Protein AF-A0A932N418-F1 (afdb_monomer)

Radius of gyration: 19.46 Å; Cα contacts (8 Å, |Δi|>4): 141; chains: 1; bounding box: 46×29×61 Å

Secondary structure (DSSP, 8-state):
-HHHHHHHHHHHHHHHHHHHHHHHHSSSHHHHHHHHHH-TT----TTS-TTT-EEEEE--SSS--EEEEE-SSEEEEEEETTTEEEEEEHHHHTTSTT--TT-GGG--

Nearest PDB structures (foldseek):
  4jo8-assembly1_A-2  TM=5.307E-01  e=3.599E+00  Murid betaherpesvirus 1
  7mkn-assembly1_L  TM=5.760E-01  e=5.723E+00  Escherichia coli K-12
  1jd1-assembly1_F  TM=3.651E-01  e=1.626E+00  Saccharomyces cerevisiae
  2do3-assembly1_A  TM=3.911E-01  e=9.098E+00  Homo sapiens

Solvent-accessible surface area (backbone atoms only — not comparable to full-atom values): 6256 Å² total; per-residue (Å²): 130,75,69,58,62,56,52,51,52,52,52,52,52,52,51,51,50,53,52,51,50,50,54,48,72,74,37,30,37,60,62,40,52,48,41,48,71,78,22,77,56,36,71,73,60,89,93,54,43,57,47,56,41,39,73,74,36,62,45,88,65,98,53,71,31,59,44,20,30,33,49,100,58,34,40,35,37,58,72,46,62,89,70,41,62,50,79,44,43,51,78,54,47,78,71,31,82,78,53,44,89,88,37,72,91,39,61,124

pLDDT: mean 90.2, std 10.78, range [51.66, 98.62]

Mean predicted aligned error: 6.38 Å

Foldseek 3Di:
DPPPVVVVVVVVVVVVVVVVVCQPVVFQLVVLVVQCVQALLEDDAPVDDSGFKAQPAFDPDPGTYGQWIDGPFWIWGDDTSVRDIDIDTPVQQVVQPPDDRNDCVSHD

Sequence (108 aa):
MAGFGARTAIAVGAAAVCVASALAFGTNIVSNTWLLLVEPANHIPRESSVWEFEPTVVNDGSANYWIYGQDHANFYYFTDAQGGHVTMSRSAAARCPGFVPDNHDTWC

Structure (mmCIF, N/CA/C/O backbone):
data_AF-A0A932N418-F1
#
_entry.id   AF-A0A932N418-F1
#
loop_
_atom_site.group_PDB
_atom_site.id
_atom_site.type_symbol
_atom_site.label_atom_id
_atom_site.label_alt_id
_atom_site.label_comp_id
_atom_site.label_asym_id
_atom_site.label_entity_id
_atom_site.label_seq_id
_atom_site.pdbx_PDB_ins_code
_atom_site.Cartn_x
_atom_site.Cartn_y
_atom_site.Cartn_z
_atom_site.occupancy
_atom_site.B_iso_or_equiv
_atom_site.auth_seq_id
_atom_site.auth_comp_id
_atom_site.auth_asym_id
_atom_site.auth_atom_id
_atom_site.pdbx_PDB_model_num
ATOM 1 N N . MET A 1 1 ? -28.650 -1.078 46.521 1.00 51.66 1 MET A N 1
ATOM 2 C CA . MET A 1 1 ? -28.826 -1.020 45.049 1.00 51.66 1 MET A CA 1
ATOM 3 C C . MET A 1 1 ? -27.657 -0.355 44.295 1.00 51.66 1 MET A C 1
ATOM 5 O O . MET A 1 1 ? -27.699 -0.325 43.077 1.00 51.66 1 MET A O 1
ATOM 9 N N . ALA A 1 2 ? -26.571 0.084 44.956 1.00 55.62 2 ALA A N 1
ATOM 10 C CA . ALA A 1 2 ? -25.428 0.738 44.290 1.00 55.62 2 ALA A CA 1
ATOM 11 C C . ALA A 1 2 ? -24.394 -0.218 43.638 1.00 55.62 2 ALA A C 1
ATOM 13 O O . ALA A 1 2 ? -23.575 0.215 42.837 1.00 55.62 2 ALA A O 1
ATOM 14 N N . GLY A 1 3 ? -24.417 -1.519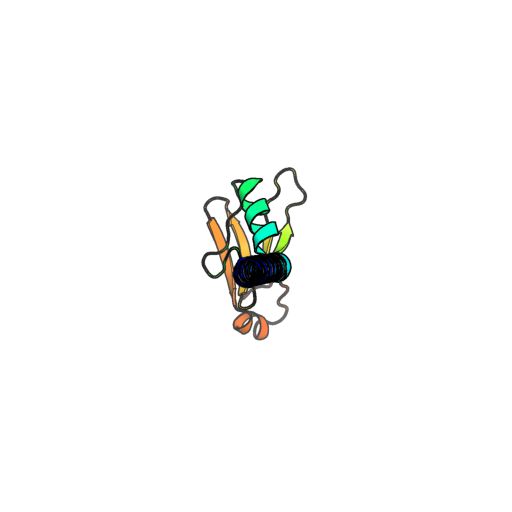 43.957 1.00 55.75 3 GLY A N 1
ATOM 15 C CA . GLY A 1 3 ? -23.384 -2.471 43.513 1.00 55.75 3 GLY A CA 1
ATOM 16 C C . GLY A 1 3 ? -23.602 -3.109 42.136 1.00 55.75 3 GLY A C 1
ATOM 17 O O . GLY A 1 3 ? -22.653 -3.635 41.564 1.00 55.75 3 GLY A O 1
ATOM 18 N N . PHE A 1 4 ? -24.825 -3.078 41.596 1.00 56.53 4 PHE A N 1
ATOM 19 C CA . PHE A 1 4 ? -25.128 -3.699 40.300 1.00 56.53 4 PHE A CA 1
ATOM 20 C C . PHE A 1 4 ? -24.671 -2.801 39.143 1.00 56.53 4 PHE A C 1
ATOM 22 O O . PHE A 1 4 ? -23.858 -3.232 38.336 1.00 56.53 4 PHE A O 1
ATOM 29 N N . GLY A 1 5 ? -25.067 -1.520 39.140 1.00 60.03 5 GLY A N 1
ATOM 30 C CA . GLY A 1 5 ? -24.707 -0.569 38.077 1.00 60.03 5 GLY A CA 1
ATOM 31 C C . GLY A 1 5 ? -23.200 -0.324 37.924 1.00 60.03 5 GLY A C 1
ATOM 32 O O . GLY A 1 5 ? -22.711 -0.231 36.803 1.00 60.03 5 GLY A O 1
ATOM 33 N N . ALA A 1 6 ? -22.442 -0.303 39.027 1.00 62.56 6 ALA A N 1
ATOM 34 C CA . ALA A 1 6 ? -20.985 -0.149 38.982 1.00 62.56 6 ALA A CA 1
ATOM 35 C C . ALA A 1 6 ? -20.283 -1.362 38.342 1.00 62.56 6 ALA A C 1
ATOM 37 O O . ALA A 1 6 ? -19.352 -1.201 37.559 1.00 62.56 6 ALA A O 1
ATOM 38 N N . ARG A 1 7 ? -20.757 -2.583 38.620 1.00 67.69 7 ARG A N 1
ATOM 39 C CA . ARG A 1 7 ? -20.216 -3.816 38.025 1.00 67.69 7 ARG A CA 1
ATOM 40 C C . ARG A 1 7 ? -20.536 -3.918 36.538 1.00 67.69 7 ARG A C 1
ATOM 42 O O . ARG A 1 7 ? -19.673 -4.322 35.766 1.00 67.69 7 ARG A O 1
ATOM 49 N N . THR A 1 8 ? -21.740 -3.513 36.135 1.00 67.38 8 THR A N 1
ATOM 50 C CA . THR A 1 8 ? -22.127 -3.463 34.721 1.00 67.38 8 THR A CA 1
ATOM 51 C C . THR A 1 8 ? -21.299 -2.427 33.961 1.00 67.38 8 THR A C 1
ATOM 53 O O . THR A 1 8 ? -20.791 -2.735 32.890 1.00 67.38 8 THR A O 1
ATOM 56 N N . ALA A 1 9 ? -21.080 -1.237 34.532 1.00 67.06 9 ALA A N 1
ATOM 57 C CA . ALA A 1 9 ? -20.247 -0.201 33.920 1.00 67.06 9 ALA A CA 1
ATOM 58 C C . ALA A 1 9 ? -18.779 -0.639 33.754 1.00 67.06 9 ALA A C 1
ATOM 60 O O . ALA A 1 9 ? -18.198 -0.437 32.692 1.00 67.06 9 ALA A O 1
ATOM 61 N N . ILE A 1 10 ? -18.196 -1.294 34.767 1.00 74.94 10 ILE A N 1
ATOM 62 C CA . ILE A 1 10 ? -16.829 -1.840 34.694 1.00 74.94 10 ILE A CA 1
ATOM 63 C C . ILE A 1 10 ? -16.734 -2.944 33.634 1.00 74.94 10 ILE A C 1
ATOM 65 O O . ILE A 1 10 ? -15.794 -2.948 32.845 1.00 74.94 10 ILE A O 1
ATOM 69 N N . ALA A 1 11 ? -17.707 -3.858 33.581 1.00 75.56 11 ALA A N 1
ATOM 70 C CA . ALA A 1 11 ? -17.719 -4.938 32.594 1.00 75.56 11 ALA A CA 1
ATOM 71 C C . ALA A 1 11 ? -17.851 -4.409 31.155 1.00 75.56 11 ALA A C 1
ATOM 73 O O . ALA A 1 11 ? -17.143 -4.874 30.265 1.00 75.56 11 ALA A O 1
ATOM 74 N N . VAL A 1 12 ? -18.706 -3.404 30.933 1.00 79.06 12 VAL A N 1
ATOM 75 C CA . VAL A 1 12 ? -18.851 -2.734 29.630 1.00 79.06 12 VAL A CA 1
ATOM 76 C C . VAL A 1 12 ? -17.568 -1.993 29.249 1.00 79.06 12 VAL A C 1
ATOM 78 O O . VAL A 1 12 ? -17.111 -2.115 28.115 1.00 79.06 12 VAL A O 1
ATOM 81 N N . GLY A 1 13 ? -16.951 -1.279 30.195 1.00 83.50 13 GLY A N 1
ATOM 82 C CA . GLY A 1 13 ? -15.671 -0.605 29.972 1.00 83.50 13 GLY A CA 1
ATOM 83 C C . GLY A 1 13 ? -14.551 -1.581 29.602 1.00 83.50 13 GLY A C 1
ATOM 84 O O . GLY A 1 13 ? -13.840 -1.358 28.626 1.00 83.50 13 GLY A O 1
ATOM 85 N N . ALA A 1 14 ? -14.434 -2.697 30.323 1.00 85.31 14 ALA A N 1
ATOM 86 C CA . ALA A 1 14 ? -13.445 -3.733 30.034 1.00 85.31 14 ALA A CA 1
ATOM 87 C C . ALA A 1 14 ? -13.669 -4.377 28.655 1.00 85.31 14 ALA A C 1
ATOM 89 O O . ALA A 1 14 ? -12.720 -4.520 27.887 1.00 85.31 14 ALA A O 1
ATOM 90 N N . ALA A 1 15 ? -14.917 -4.704 28.304 1.00 87.12 15 ALA A N 1
ATOM 91 C CA . ALA A 1 15 ? -15.248 -5.255 26.992 1.00 87.12 15 ALA A CA 1
ATOM 92 C C . ALA A 1 15 ? -14.895 -4.283 25.854 1.00 87.12 15 ALA A C 1
ATOM 94 O O . ALA A 1 15 ? -14.309 -4.699 24.856 1.00 87.12 15 ALA A O 1
ATOM 95 N N . ALA A 1 16 ? -15.187 -2.989 26.018 1.00 88.06 16 ALA A N 1
ATOM 96 C CA . ALA A 1 16 ? -14.842 -1.967 25.032 1.00 88.06 16 ALA A CA 1
ATOM 97 C C . ALA A 1 16 ? -13.323 -1.850 24.825 1.00 88.06 16 ALA A C 1
ATOM 99 O O . ALA A 1 16 ? -12.867 -1.785 23.685 1.00 88.06 16 ALA A O 1
ATOM 100 N N . VAL A 1 17 ? -12.537 -1.887 25.907 1.00 90.31 17 VAL A N 1
ATOM 101 C CA . VAL A 1 17 ? -11.067 -1.883 25.826 1.00 90.31 17 VAL A CA 1
ATOM 102 C C . VAL A 1 17 ? -10.557 -3.127 25.103 1.00 90.31 17 VAL A C 1
ATOM 104 O O . VAL A 1 17 ? -9.743 -2.999 24.194 1.00 90.31 17 VAL A O 1
ATOM 107 N N . CYS A 1 18 ? -11.061 -4.318 25.436 1.00 88.50 18 CYS A N 1
ATOM 108 C CA . CYS A 1 18 ? -10.656 -5.553 24.763 1.00 88.50 18 CYS A CA 1
ATOM 109 C C . CYS A 1 18 ? -10.955 -5.522 23.259 1.00 88.50 18 CYS A C 1
ATOM 111 O O . CYS A 1 18 ? -10.100 -5.910 22.466 1.00 88.50 18 CYS A O 1
ATOM 113 N N . VAL A 1 19 ? -12.133 -5.032 22.862 1.00 87.00 19 VAL A N 1
ATOM 114 C CA . VAL A 1 19 ? -12.497 -4.884 21.444 1.00 87.00 19 VAL A CA 1
ATOM 115 C C . VAL A 1 19 ? -11.583 -3.873 20.755 1.00 87.00 19 VAL A C 1
ATOM 117 O O . VAL A 1 19 ? -11.053 -4.169 19.689 1.00 87.00 19 VAL A O 1
ATOM 120 N N . ALA A 1 20 ? -11.337 -2.714 21.370 1.00 84.44 20 ALA A N 1
ATOM 121 C CA . ALA A 1 20 ? -10.442 -1.703 20.812 1.00 84.44 20 ALA A CA 1
ATOM 122 C C . ALA A 1 20 ? -9.008 -2.232 20.645 1.00 84.44 20 ALA A C 1
ATOM 124 O O . ALA A 1 20 ? -8.391 -2.008 19.608 1.00 84.44 20 ALA A O 1
ATOM 125 N N . SER A 1 21 ? -8.491 -2.979 21.624 1.00 81.56 21 SER A N 1
ATOM 126 C CA . SER A 1 21 ? -7.184 -3.632 21.517 1.00 81.56 21 SER A CA 1
ATOM 127 C C . SER A 1 21 ? -7.169 -4.694 20.417 1.00 81.56 21 SER A C 1
ATOM 129 O O . SER A 1 21 ? -6.251 -4.703 19.606 1.00 81.56 21 SER A O 1
ATOM 131 N N . ALA A 1 22 ? -8.187 -5.553 20.335 1.00 83.56 22 ALA A N 1
ATOM 132 C CA . ALA A 1 22 ? -8.271 -6.567 19.285 1.00 83.56 22 ALA A CA 1
ATOM 133 C C . ALA A 1 22 ? -8.306 -5.942 17.881 1.00 83.56 22 ALA A C 1
ATOM 135 O O . ALA A 1 22 ? -7.639 -6.436 16.979 1.00 83.56 22 ALA A O 1
ATOM 136 N N . LEU A 1 23 ? -9.019 -4.825 17.709 1.00 81.88 23 LEU A N 1
ATOM 137 C CA . LEU A 1 23 ? -9.032 -4.065 16.459 1.00 81.88 23 LEU A CA 1
ATOM 138 C C . LEU A 1 23 ? -7.678 -3.406 16.169 1.00 81.88 23 LEU A C 1
ATOM 140 O O . LEU A 1 23 ? -7.206 -3.460 15.039 1.00 81.88 23 LEU A O 1
ATOM 144 N N . ALA A 1 24 ? -7.032 -2.810 17.173 1.00 78.69 24 ALA A N 1
ATOM 145 C CA . ALA A 1 24 ? -5.752 -2.126 16.997 1.00 78.69 24 ALA A CA 1
ATOM 146 C C . ALA A 1 24 ? -4.591 -3.083 16.682 1.00 78.69 24 ALA A C 1
ATOM 148 O O . ALA A 1 24 ? -3.717 -2.724 15.903 1.00 78.69 24 ALA A O 1
ATOM 149 N N . PHE A 1 25 ? -4.581 -4.281 17.276 1.00 79.00 25 PHE A N 1
ATOM 150 C CA . PHE A 1 25 ? -3.528 -5.283 17.068 1.00 79.00 25 PHE A CA 1
ATOM 151 C C . PHE A 1 25 ? -3.853 -6.294 15.962 1.00 79.00 25 PHE A C 1
ATOM 153 O O . PHE A 1 25 ? -2.949 -6.946 15.453 1.00 79.00 25 PHE A O 1
ATOM 160 N N . GLY A 1 26 ? -5.129 -6.449 15.600 1.00 82.00 26 GLY A N 1
ATOM 161 C CA . GLY A 1 26 ? -5.571 -7.318 14.508 1.00 82.00 26 GLY A CA 1
ATOM 162 C C . GLY A 1 26 ? -5.594 -6.639 13.137 1.00 82.00 26 GLY A C 1
ATOM 163 O O . GLY A 1 26 ? -5.971 -7.280 12.162 1.00 82.00 26 GLY A O 1
ATOM 164 N N . THR A 1 27 ? -5.239 -5.354 13.059 1.00 90.19 27 THR A N 1
ATOM 165 C CA . THR A 1 27 ? -5.219 -4.560 11.822 1.00 90.19 27 THR A CA 1
ATOM 166 C C . THR A 1 27 ? -3.945 -3.721 11.741 1.00 90.19 27 THR A C 1
ATOM 168 O O . THR A 1 27 ? -3.208 -3.592 12.718 1.00 90.19 27 THR A O 1
ATOM 171 N N . ASN A 1 28 ? -3.713 -3.093 10.589 1.00 93.81 28 ASN A N 1
ATOM 172 C CA . ASN A 1 28 ? -2.573 -2.212 10.345 1.00 93.81 28 ASN A CA 1
ATOM 173 C C . ASN A 1 28 ? -2.836 -0.746 10.733 1.00 93.81 28 ASN A C 1
ATOM 175 O O . ASN A 1 28 ? -2.049 0.133 10.389 1.00 93.81 28 ASN A O 1
ATOM 179 N N . ILE A 1 29 ? -3.920 -0.432 11.461 1.00 95.06 29 ILE A N 1
ATOM 180 C CA . ILE A 1 29 ? -4.280 0.973 11.726 1.00 95.06 29 ILE A CA 1
ATOM 181 C C . ILE A 1 29 ? -3.180 1.753 12.443 1.00 95.06 29 ILE A C 1
ATOM 183 O O . ILE A 1 29 ? -2.931 2.909 12.104 1.00 95.06 29 ILE A O 1
ATOM 187 N N . VAL A 1 30 ? -2.516 1.147 13.428 1.00 92.25 30 VAL A N 1
ATOM 188 C CA . VAL A 1 30 ? -1.494 1.842 14.218 1.00 92.25 30 VAL A CA 1
ATOM 189 C C . VAL A 1 30 ? -0.276 2.163 13.353 1.00 92.25 30 VAL A C 1
ATOM 191 O O . VAL A 1 30 ? 0.164 3.313 13.331 1.00 92.25 30 VAL A O 1
ATOM 194 N N . SER A 1 31 ? 0.238 1.178 12.611 1.00 92.06 31 SER A N 1
ATOM 195 C CA . SER A 1 31 ?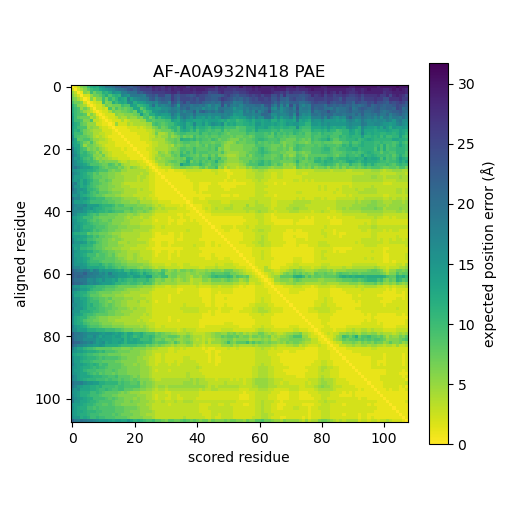 1.393 1.357 11.725 1.00 92.06 31 SER A CA 1
ATOM 196 C C . SER A 1 31 ? 1.083 2.328 10.590 1.00 92.06 31 SER A C 1
ATOM 198 O O . SER A 1 31 ? 1.868 3.241 10.352 1.00 92.06 31 SER A O 1
ATOM 200 N N . ASN A 1 32 ? -0.083 2.215 9.954 1.00 95.75 32 ASN A N 1
ATOM 201 C CA . ASN A 1 32 ? -0.470 3.100 8.858 1.00 95.75 32 ASN A CA 1
ATOM 202 C C . ASN A 1 32 ? -0.745 4.533 9.318 1.00 95.75 32 ASN A C 1
ATOM 204 O O . ASN A 1 32 ? -0.356 5.481 8.641 1.00 95.75 32 ASN A O 1
ATOM 208 N N . THR A 1 33 ? -1.363 4.724 10.487 1.00 95.00 33 THR A N 1
ATOM 209 C CA . THR A 1 33 ? -1.554 6.073 11.045 1.00 95.00 33 THR A CA 1
ATOM 210 C C . THR A 1 33 ? -0.208 6.719 11.361 1.00 95.00 33 THR A C 1
ATOM 212 O O . THR A 1 33 ? -0.009 7.897 11.076 1.00 95.00 33 THR A O 1
ATOM 215 N N . TRP A 1 34 ? 0.736 5.951 11.916 1.00 93.31 34 TRP A N 1
ATOM 216 C CA . TRP A 1 34 ? 2.094 6.433 12.162 1.00 93.31 34 TRP A CA 1
ATOM 217 C C . TRP A 1 34 ? 2.815 6.791 10.860 1.00 93.31 34 TRP A C 1
ATOM 219 O O . TRP A 1 34 ? 3.370 7.880 10.754 1.00 93.31 34 TRP A O 1
ATOM 229 N N . LEU A 1 35 ? 2.739 5.914 9.858 1.00 93.12 35 LEU A N 1
ATOM 230 C CA . LEU A 1 35 ? 3.319 6.089 8.527 1.00 93.12 35 LEU A CA 1
ATOM 231 C C . LEU A 1 35 ? 2.852 7.389 7.850 1.00 93.12 35 LEU A C 1
ATOM 233 O O . LEU A 1 35 ? 3.676 8.117 7.300 1.00 93.12 35 LEU A O 1
ATOM 237 N N . LEU A 1 36 ? 1.561 7.721 7.956 1.00 94.62 36 LEU A N 1
ATOM 238 C CA . LEU A 1 36 ? 0.994 8.973 7.437 1.00 94.62 36 LEU A CA 1
ATOM 239 C C . LEU A 1 36 ? 1.383 10.209 8.261 1.00 94.62 36 LEU A C 1
ATOM 241 O O . LEU A 1 36 ? 1.430 11.315 7.730 1.00 94.62 36 LEU A O 1
ATOM 245 N N . LEU A 1 37 ? 1.626 10.044 9.564 1.00 94.81 37 LEU A N 1
ATOM 246 C CA . LEU A 1 37 ? 1.955 11.154 10.458 1.00 94.81 37 LEU A CA 1
ATOM 247 C C . LEU A 1 37 ? 3.411 11.611 10.307 1.00 94.81 37 LEU A C 1
ATOM 249 O O . LEU A 1 37 ? 3.689 12.803 10.423 1.00 94.81 37 LEU A O 1
ATOM 253 N N . VAL A 1 38 ? 4.338 10.671 10.104 1.00 92.44 38 VAL A N 1
ATOM 254 C CA . VAL A 1 38 ? 5.783 10.962 10.134 1.00 92.44 38 VAL A CA 1
ATOM 255 C C . VAL A 1 38 ? 6.367 11.390 8.796 1.00 92.44 38 VAL A C 1
ATOM 257 O O . VAL A 1 38 ? 7.384 12.077 8.784 1.00 92.44 38 VAL A O 1
ATOM 260 N N . GLU A 1 39 ? 5.755 10.994 7.685 1.00 92.06 39 GLU A N 1
ATOM 261 C CA . GLU A 1 39 ? 6.273 11.254 6.344 1.00 92.06 39 GLU A CA 1
ATOM 262 C C . GLU A 1 39 ? 5.122 11.693 5.423 1.00 92.06 39 GLU A C 1
ATOM 264 O O . GLU A 1 39 ? 4.320 10.855 5.010 1.00 92.06 39 GLU A O 1
ATOM 269 N N . PRO A 1 40 ? 5.015 12.997 5.097 1.00 89.31 40 PRO A N 1
ATOM 270 C CA . PRO A 1 40 ? 3.933 13.537 4.271 1.00 89.31 40 PRO A CA 1
ATOM 271 C C . PRO A 1 40 ? 3.868 12.977 2.848 1.00 89.31 40 PRO A C 1
ATOM 273 O O . PRO A 1 40 ? 2.828 13.101 2.206 1.00 89.31 40 PRO A O 1
ATOM 276 N N . ALA A 1 41 ? 4.960 12.398 2.335 1.00 89.19 41 ALA A N 1
ATOM 277 C CA . ALA A 1 41 ? 4.953 11.734 1.033 1.00 89.19 41 ALA A CA 1
ATOM 278 C C . ALA A 1 41 ? 4.134 10.432 1.033 1.00 89.19 41 ALA A C 1
ATOM 280 O O . ALA A 1 41 ? 3.711 9.966 -0.029 1.00 89.19 41 ALA A O 1
ATOM 281 N N . ASN A 1 42 ? 3.904 9.838 2.208 1.00 94.81 42 ASN A N 1
ATOM 282 C CA . ASN A 1 42 ? 3.091 8.642 2.320 1.00 94.81 42 ASN A CA 1
ATOM 283 C C . ASN A 1 42 ? 1.617 8.921 2.056 1.00 94.81 42 ASN A C 1
ATOM 285 O O . ASN A 1 42 ? 1.036 9.912 2.490 1.00 94.81 42 ASN A O 1
ATOM 289 N N . HIS A 1 43 ? 0.982 7.945 1.426 1.00 96.19 43 HIS A N 1
ATOM 290 C CA . HIS A 1 43 ? -0.457 7.887 1.250 1.00 96.19 43 HIS A CA 1
ATOM 291 C C . HIS A 1 43 ? -0.924 6.436 1.357 1.00 96.19 43 HIS A C 1
ATOM 293 O O . HIS A 1 43 ? -0.138 5.512 1.166 1.00 96.19 43 HIS A O 1
ATOM 299 N N . ILE A 1 44 ? -2.203 6.230 1.654 1.00 97.38 44 ILE A N 1
ATOM 300 C CA . ILE A 1 44 ? -2.827 4.909 1.546 1.00 97.38 44 ILE A CA 1
ATOM 301 C C . ILE A 1 44 ? -3.396 4.774 0.129 1.00 97.38 44 ILE A C 1
ATOM 303 O O . ILE A 1 44 ? -4.060 5.716 -0.322 1.00 97.38 44 ILE A O 1
ATOM 307 N N . PRO A 1 45 ? -3.161 3.653 -0.579 1.00 97.19 45 PRO A N 1
ATOM 308 C CA . PRO A 1 45 ? -3.780 3.402 -1.875 1.00 97.19 45 PRO A CA 1
ATOM 309 C C . PRO A 1 45 ? -5.302 3.540 -1.826 1.00 97.19 45 PRO A C 1
ATOM 311 O O . PRO A 1 45 ? -5.933 3.187 -0.828 1.00 97.19 45 PRO A O 1
ATOM 314 N N . ARG A 1 46 ? -5.911 4.052 -2.902 1.00 95.69 46 ARG A N 1
ATOM 315 C CA . ARG A 1 46 ? -7.353 4.378 -2.906 1.00 95.69 46 ARG A CA 1
ATOM 316 C C . ARG A 1 46 ? -8.241 3.137 -2.872 1.00 95.69 46 ARG A C 1
ATOM 318 O O . ARG A 1 46 ? -9.386 3.226 -2.438 1.00 95.69 46 ARG A O 1
ATOM 325 N N . GLU A 1 47 ? -7.722 2.007 -3.337 1.00 97.12 47 GLU A N 1
ATOM 326 C CA . GLU A 1 47 ? -8.377 0.702 -3.303 1.00 97.12 47 GLU A CA 1
ATOM 327 C C . GLU A 1 47 ? -8.257 0.020 -1.932 1.00 97.12 47 GLU A C 1
ATOM 329 O O . GLU A 1 47 ? -8.961 -0.957 -1.682 1.00 97.12 47 GLU A O 1
ATOM 334 N N . SER A 1 48 ? -7.396 0.540 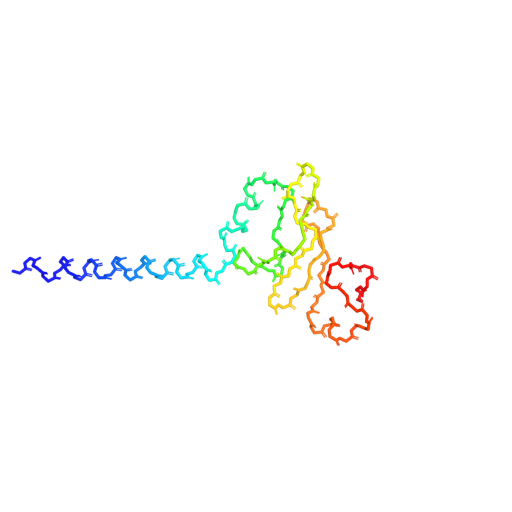-1.051 1.00 97.69 48 SER A N 1
ATOM 335 C CA . SER A 1 48 ? -7.142 0.006 0.284 1.00 97.69 48 SER A CA 1
ATOM 336 C C . SER A 1 48 ? -7.669 0.927 1.386 1.00 97.69 48 SER A C 1
ATOM 338 O O . SER A 1 48 ? -8.381 1.906 1.154 1.00 97.69 48 SER A O 1
ATOM 340 N N . SER A 1 49 ? -7.322 0.615 2.634 1.00 97.00 49 SER A N 1
ATOM 341 C CA . SER A 1 49 ? -7.649 1.452 3.784 1.00 97.00 49 SER A CA 1
ATOM 342 C C . SER A 1 49 ? -6.528 1.469 4.815 1.00 97.00 49 SER A C 1
ATOM 344 O O . SER A 1 49 ? -5.678 0.581 4.851 1.00 97.00 49 SER A O 1
ATOM 346 N N . VAL A 1 50 ? -6.569 2.458 5.714 1.00 96.50 50 VAL A N 1
ATOM 347 C CA . VAL A 1 50 ? -5.632 2.563 6.847 1.00 96.50 50 VAL A CA 1
ATOM 348 C C . VAL A 1 50 ? -5.638 1.308 7.731 1.00 96.50 50 VAL A C 1
ATOM 350 O O . VAL A 1 50 ? -4.680 1.062 8.449 1.00 96.50 50 VAL A O 1
ATOM 353 N N . TRP A 1 51 ? -6.692 0.494 7.683 1.00 95.88 51 TRP A N 1
ATOM 354 C CA . TRP A 1 51 ? -6.811 -0.723 8.482 1.00 95.88 51 TRP A CA 1
ATOM 355 C C . TRP A 1 51 ? -6.139 -1.928 7.827 1.00 95.88 51 TRP A C 1
ATOM 357 O O . TRP A 1 51 ? -5.654 -2.811 8.527 1.00 95.88 51 TRP A O 1
ATOM 367 N N . GLU A 1 52 ? -6.121 -1.980 6.499 1.00 96.50 52 GLU A N 1
ATOM 368 C CA . GLU A 1 52 ? -5.765 -3.196 5.764 1.00 96.50 52 GLU A CA 1
ATOM 369 C C . GLU A 1 52 ? -4.421 -3.094 5.066 1.00 96.50 52 GLU A C 1
ATOM 371 O O . GLU A 1 52 ? -3.704 -4.090 5.015 1.00 96.50 52 GLU A O 1
ATOM 376 N N . PHE A 1 53 ? -4.069 -1.905 4.576 1.00 98.12 53 PHE A N 1
ATOM 377 C CA . PHE A 1 53 ? -2.835 -1.698 3.838 1.00 98.12 53 PHE A CA 1
ATOM 378 C C . PHE A 1 53 ? -1.625 -2.156 4.656 1.00 98.12 53 PHE A C 1
ATOM 380 O O . PHE A 1 53 ? -1.492 -1.831 5.834 1.00 98.12 53 PHE A O 1
ATOM 387 N N . GLU A 1 54 ? -0.748 -2.921 4.031 1.00 97.38 54 GLU A N 1
ATOM 388 C CA . GLU A 1 54 ? 0.472 -3.440 4.625 1.00 97.38 54 GLU A CA 1
ATOM 389 C C . GLU A 1 54 ? 1.652 -3.016 3.743 1.00 97.38 54 GLU A C 1
ATOM 391 O O . GLU A 1 54 ? 1.824 -3.561 2.650 1.00 97.38 54 GLU A O 1
ATOM 396 N N . PRO A 1 55 ? 2.471 -2.044 4.179 1.00 96.44 55 PRO A N 1
ATOM 397 C CA . PRO A 1 55 ? 3.754 -1.764 3.546 1.00 96.44 55 PRO A CA 1
ATOM 398 C C . PRO A 1 55 ? 4.677 -2.986 3.653 1.00 96.44 55 PRO A C 1
ATOM 400 O O . PRO A 1 55 ? 4.971 -3.435 4.761 1.00 96.44 55 PRO A O 1
ATOM 403 N N . THR A 1 56 ? 5.159 -3.510 2.525 1.00 96.75 56 THR A N 1
ATOM 404 C CA . THR A 1 56 ? 6.082 -4.665 2.479 1.00 96.75 56 THR A CA 1
ATOM 405 C C . THR A 1 56 ? 7.528 -4.232 2.295 1.00 96.75 56 THR A C 1
ATOM 407 O O . THR A 1 56 ? 8.438 -4.843 2.855 1.00 96.75 56 THR A O 1
ATOM 410 N N . VAL A 1 57 ? 7.743 -3.139 1.562 1.00 96.81 57 VAL A N 1
ATOM 411 C CA . VAL A 1 57 ? 9.057 -2.529 1.363 1.00 96.81 57 VAL A CA 1
ATOM 412 C C . VAL A 1 57 ? 8.951 -1.048 1.661 1.00 96.81 57 VAL A C 1
ATOM 414 O O . VAL A 1 57 ? 8.068 -0.361 1.152 1.00 96.81 57 VAL A O 1
ATOM 417 N N . VAL A 1 58 ? 9.879 -0.551 2.465 1.00 94.00 58 VAL A N 1
ATOM 418 C CA . VAL A 1 58 ? 9.985 0.857 2.846 1.00 94.00 58 VAL A CA 1
ATOM 419 C C . VAL A 1 58 ? 11.327 1.380 2.354 1.00 94.00 58 VAL A C 1
ATOM 421 O O . VAL A 1 58 ? 12.312 0.643 2.352 1.00 94.00 58 VAL A O 1
ATOM 424 N N . ASN A 1 59 ? 11.353 2.632 1.909 1.00 91.69 59 ASN A N 1
ATOM 425 C CA . ASN A 1 59 ? 12.574 3.292 1.478 1.00 91.69 59 ASN A CA 1
ATOM 426 C C . ASN A 1 59 ? 13.605 3.322 2.617 1.00 91.69 59 ASN A C 1
ATOM 428 O O . ASN A 1 59 ? 13.316 3.792 3.715 1.00 91.69 59 ASN A O 1
ATOM 432 N N . ASP A 1 60 ? 14.811 2.833 2.336 1.00 86.44 60 ASP A N 1
ATOM 433 C CA . ASP A 1 60 ? 15.934 2.766 3.277 1.00 86.44 60 ASP A CA 1
ATOM 434 C C . ASP A 1 60 ? 16.772 4.060 3.308 1.00 86.44 60 ASP A C 1
ATOM 436 O O . ASP A 1 60 ? 17.718 4.184 4.090 1.00 86.44 60 ASP A O 1
ATOM 440 N N . GLY A 1 61 ? 16.414 5.040 2.472 1.00 85.88 61 GLY A N 1
ATOM 441 C CA . GLY A 1 61 ? 16.989 6.380 2.466 1.00 85.88 61 GLY A CA 1
ATOM 442 C C . GLY A 1 61 ? 16.504 7.280 3.613 1.00 85.88 61 GLY A C 1
ATOM 443 O O . GLY A 1 61 ? 15.966 6.849 4.626 1.00 85.88 61 GLY A O 1
ATOM 444 N N . SER A 1 62 ? 16.689 8.595 3.456 1.00 82.44 62 SER A N 1
ATOM 445 C CA . SER A 1 62 ? 16.352 9.578 4.503 1.00 82.44 62 SER A CA 1
ATOM 446 C C . SER A 1 62 ? 14.851 9.819 4.709 1.00 82.44 62 SER A C 1
ATOM 448 O O . SER A 1 62 ? 14.483 10.481 5.675 1.00 82.44 62 SER A O 1
ATOM 450 N N . ALA A 1 63 ? 14.005 9.329 3.802 1.00 83.62 63 ALA A N 1
ATOM 451 C CA . ALA A 1 63 ? 12.557 9.512 3.828 1.00 83.62 63 ALA A CA 1
ATOM 452 C C . ALA A 1 63 ? 11.875 8.164 4.063 1.00 83.62 63 ALA A C 1
ATOM 454 O O . ALA A 1 63 ? 12.202 7.187 3.390 1.00 83.62 63 ALA A O 1
ATOM 455 N N . ASN A 1 64 ? 10.919 8.120 4.987 1.00 87.44 64 ASN A N 1
ATOM 456 C CA . ASN A 1 64 ? 10.317 6.880 5.478 1.00 87.44 64 ASN A CA 1
ATOM 457 C C . ASN A 1 64 ? 8.991 6.581 4.761 1.00 87.44 64 ASN A C 1
ATOM 459 O O . ASN A 1 64 ? 7.941 6.474 5.402 1.00 87.44 64 ASN A O 1
ATOM 463 N N . TYR A 1 65 ? 9.029 6.520 3.426 1.00 92.88 65 TYR A N 1
ATOM 464 C CA . TYR A 1 65 ? 7.859 6.197 2.609 1.00 92.88 65 TYR A CA 1
ATOM 465 C C . TYR A 1 65 ? 7.864 4.745 2.130 1.00 92.88 65 TYR A C 1
ATOM 467 O O . TYR A 1 65 ? 8.923 4.144 1.940 1.00 92.88 65 TYR A O 1
ATOM 475 N N . TRP A 1 66 ? 6.678 4.163 1.963 1.00 96.31 66 TRP A N 1
ATOM 476 C CA . TRP A 1 66 ? 6.548 2.812 1.416 1.00 96.31 66 TRP A CA 1
ATOM 477 C C . TRP A 1 66 ? 6.857 2.801 -0.087 1.00 96.31 66 TRP A C 1
ATOM 479 O O . TRP A 1 66 ? 6.492 3.722 -0.809 1.00 96.31 66 TRP A O 1
ATOM 489 N N . ILE A 1 67 ? 7.527 1.753 -0.562 1.00 96.94 67 ILE A N 1
ATOM 490 C CA . ILE A 1 67 ? 7.821 1.521 -1.984 1.00 96.94 67 ILE A CA 1
ATOM 491 C C . ILE A 1 67 ? 6.864 0.468 -2.537 1.00 96.94 67 ILE A C 1
ATOM 493 O O . ILE A 1 67 ? 6.246 0.672 -3.579 1.00 96.94 67 ILE A O 1
ATOM 497 N N . TYR A 1 68 ? 6.714 -0.638 -1.810 1.00 98.31 68 TYR A N 1
ATOM 498 C CA . TYR A 1 68 ? 5.775 -1.706 -2.127 1.00 98.31 68 TYR A CA 1
ATOM 499 C C . TYR A 1 68 ? 4.864 -1.956 -0.935 1.00 98.31 68 TYR A C 1
ATOM 501 O O . TYR A 1 68 ? 5.260 -1.796 0.224 1.00 98.31 68 TYR A O 1
ATOM 509 N N . GLY A 1 69 ? 3.631 -2.339 -1.227 1.00 97.94 69 GLY A N 1
ATOM 510 C CA . GLY A 1 69 ? 2.678 -2.747 -0.214 1.00 97.94 69 GLY A CA 1
ATOM 511 C C . GLY A 1 69 ? 1.593 -3.628 -0.796 1.00 97.94 69 GLY A C 1
ATOM 512 O O . GLY A 1 69 ? 1.522 -3.868 -2.001 1.00 97.94 69 GLY A O 1
ATOM 513 N N . GLN A 1 70 ? 0.728 -4.126 0.070 1.00 98.50 70 GLN A N 1
ATOM 514 C CA . GLN A 1 70 ? -0.349 -5.022 -0.316 1.00 98.50 70 GLN A CA 1
ATOM 515 C C . GLN A 1 70 ? -1.543 -4.880 0.620 1.00 98.50 70 GLN A C 1
ATOM 517 O O . GLN A 1 70 ? -1.457 -4.303 1.699 1.00 98.50 70 GLN A O 1
ATOM 522 N N . ASP A 1 71 ? -2.657 -5.467 0.217 1.00 97.88 71 ASP A N 1
ATOM 523 C CA . ASP A 1 71 ? -3.739 -5.834 1.119 1.00 97.88 71 ASP A CA 1
ATOM 524 C C . ASP A 1 71 ? -4.286 -7.217 0.735 1.00 97.88 71 ASP A C 1
ATOM 526 O O . ASP A 1 71 ? -3.631 -8.015 0.046 1.00 97.88 71 ASP A O 1
ATOM 530 N N . HIS A 1 72 ? -5.488 -7.540 1.204 1.00 96.69 72 HIS A N 1
ATOM 531 C CA . HIS A 1 72 ? -6.123 -8.822 0.932 1.00 96.69 72 HIS A CA 1
ATOM 532 C C . HIS A 1 72 ? -6.501 -9.020 -0.549 1.00 96.69 72 HIS A C 1
ATOM 534 O O . HIS A 1 72 ? -6.697 -10.161 -0.967 1.00 96.69 72 HIS A O 1
ATOM 540 N N . ALA A 1 73 ? -6.595 -7.950 -1.345 1.00 98.12 73 ALA A N 1
ATOM 541 C CA . ALA A 1 73 ? -7.090 -7.970 -2.718 1.00 98.12 73 ALA A CA 1
ATOM 542 C C . ALA A 1 73 ? -6.024 -7.594 -3.756 1.00 98.12 73 ALA A C 1
ATOM 544 O O . ALA A 1 73 ? -6.044 -8.147 -4.860 1.00 98.12 73 ALA A O 1
ATOM 545 N N . ASN A 1 74 ? -5.090 -6.706 -3.419 1.00 98.62 74 ASN A N 1
ATOM 546 C CA . ASN A 1 74 ? -4.177 -6.083 -4.372 1.00 98.62 74 ASN A CA 1
ATOM 547 C C . ASN A 1 74 ? -2.731 -5.994 -3.863 1.00 98.62 74 ASN A C 1
ATOM 549 O O . ASN A 1 74 ? -2.451 -6.074 -2.666 1.00 98.62 74 ASN A O 1
ATOM 553 N N . PHE A 1 75 ? -1.829 -5.795 -4.818 1.00 98.56 75 PHE A N 1
ATOM 554 C CA . PHE A 1 75 ? -0.457 -5.342 -4.643 1.00 98.56 75 PHE A CA 1
ATOM 555 C C . PHE A 1 75 ? -0.344 -3.897 -5.132 1.00 98.56 75 PHE A C 1
ATOM 557 O O . PHE A 1 75 ? -1.006 -3.522 -6.105 1.00 98.56 75 PHE A O 1
ATOM 564 N N . TYR A 1 76 ? 0.507 -3.113 -4.477 1.00 98.44 76 TYR A N 1
ATOM 565 C CA . TYR A 1 76 ? 0.708 -1.693 -4.740 1.00 98.44 76 TYR A CA 1
ATOM 566 C C . TYR A 1 76 ? 2.190 -1.358 -4.910 1.00 98.44 76 TYR A C 1
ATOM 568 O O . TYR A 1 76 ? 3.031 -1.854 -4.160 1.00 98.44 76 TYR A O 1
ATOM 576 N N . TYR A 1 77 ? 2.492 -0.490 -5.872 1.00 98.00 77 TYR A N 1
ATOM 577 C CA . TYR A 1 77 ? 3.821 0.080 -6.086 1.00 98.00 77 TYR A CA 1
ATOM 578 C C . TYR A 1 77 ? 3.729 1.605 -6.096 1.00 98.00 77 TYR A C 1
ATOM 580 O O . TYR A 1 77 ? 2.953 2.176 -6.861 1.00 98.00 77 TYR A O 1
ATOM 588 N N . PHE A 1 78 ? 4.497 2.260 -5.232 1.00 97.19 78 PHE A N 1
ATOM 589 C CA . PHE A 1 78 ? 4.521 3.712 -5.090 1.00 97.19 78 PHE A CA 1
ATOM 590 C C . PHE A 1 78 ? 5.169 4.368 -6.314 1.00 97.19 78 PHE A C 1
ATOM 592 O O . PHE A 1 78 ? 6.270 3.982 -6.708 1.00 97.19 78 PHE A O 1
ATOM 599 N N . THR A 1 79 ? 4.534 5.397 -6.886 1.00 94.94 79 THR A N 1
ATOM 600 C CA . THR A 1 79 ? 5.103 6.139 -8.027 1.00 94.94 79 THR A CA 1
ATOM 601 C C . THR A 1 79 ? 5.431 7.586 -7.698 1.00 94.94 79 THR A C 1
ATOM 603 O O . THR A 1 79 ? 6.455 8.093 -8.152 1.00 94.94 79 THR A O 1
ATOM 606 N N . ASP A 1 80 ? 4.587 8.266 -6.920 1.00 89.88 80 ASP A N 1
ATOM 607 C CA . ASP A 1 80 ? 4.818 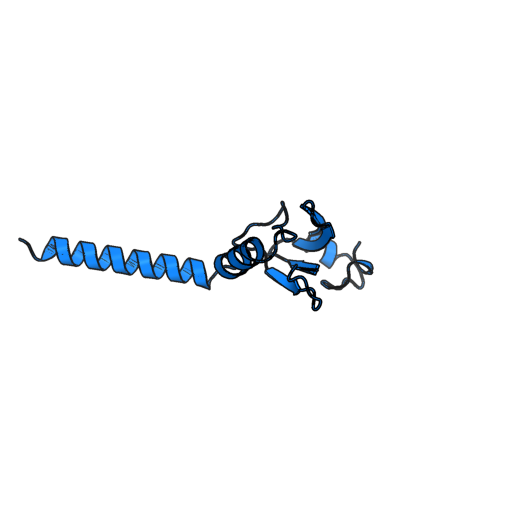9.660 -6.548 1.00 89.88 80 ASP A CA 1
ATOM 608 C C . ASP A 1 80 ? 4.171 10.054 -5.213 1.00 89.88 80 ASP A C 1
ATOM 610 O O . ASP A 1 80 ? 3.225 9.444 -4.713 1.00 89.88 80 ASP A O 1
ATOM 614 N N . ALA A 1 81 ? 4.687 11.147 -4.651 1.00 84.69 81 ALA A N 1
ATOM 615 C CA . ALA A 1 81 ? 4.233 11.715 -3.386 1.00 84.69 81 ALA A CA 1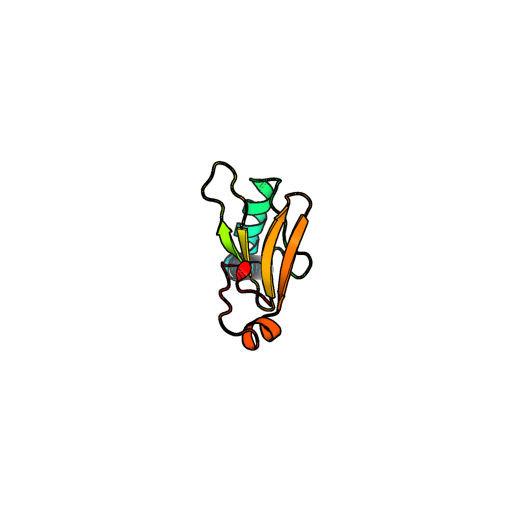
ATOM 616 C C . ALA A 1 81 ? 2.908 12.500 -3.491 1.00 84.69 81 ALA A C 1
ATOM 618 O O . ALA A 1 81 ? 2.451 13.055 -2.495 1.00 84.69 81 ALA A O 1
ATOM 619 N N . GLN A 1 82 ? 2.284 12.589 -4.672 1.00 86.31 82 GLN A N 1
ATOM 620 C CA . GLN A 1 82 ? 0.980 13.233 -4.882 1.00 86.31 82 GLN A CA 1
ATOM 621 C C . GLN A 1 82 ? -0.179 12.222 -4.844 1.00 86.31 82 GLN A C 1
ATOM 623 O O . GLN A 1 82 ? -1.309 12.554 -5.211 1.00 86.31 82 GLN A O 1
ATOM 628 N N . GLY A 1 83 ? 0.080 11.006 -4.359 1.00 86.19 83 GLY A N 1
ATOM 629 C CA . GLY A 1 83 ? -0.907 9.933 -4.267 1.00 86.19 83 GLY A CA 1
ATOM 630 C C . GLY A 1 83 ? -0.843 8.937 -5.422 1.00 86.19 83 GLY A C 1
ATOM 631 O O . GLY A 1 83 ? -1.771 8.138 -5.574 1.00 86.19 83 GLY A O 1
ATOM 632 N N . GLY A 1 84 ? 0.198 9.001 -6.253 1.00 94.38 84 GLY A N 1
ATOM 633 C CA . GLY A 1 84 ? 0.412 8.071 -7.348 1.00 94.38 84 GLY A CA 1
ATOM 634 C C . GLY A 1 84 ? 0.923 6.713 -6.879 1.00 94.38 84 GLY A C 1
ATOM 635 O O . GLY A 1 84 ? 1.905 6.605 -6.139 1.00 94.38 84 GLY A O 1
ATOM 636 N N . HIS A 1 85 ? 0.259 5.672 -7.369 1.00 96.81 85 HIS A N 1
ATOM 637 C CA . HIS A 1 85 ? 0.662 4.282 -7.230 1.00 96.81 85 HIS A CA 1
ATOM 638 C C . HIS A 1 85 ? 0.123 3.455 -8.401 1.00 96.81 85 HIS A C 1
ATOM 640 O O . HIS A 1 85 ? -0.875 3.810 -9.035 1.00 96.81 85 HIS A O 1
ATOM 646 N N . VAL A 1 86 ? 0.783 2.331 -8.666 1.00 97.25 86 VAL A N 1
ATOM 647 C CA . VAL A 1 86 ? 0.299 1.261 -9.543 1.00 97.25 86 VAL A CA 1
ATOM 648 C C . VAL A 1 86 ? -0.361 0.191 -8.684 1.00 97.25 86 VAL A C 1
ATOM 650 O O . VAL A 1 86 ? 0.161 -0.165 -7.629 1.00 97.25 86 VAL A O 1
ATOM 653 N N . THR A 1 87 ? -1.480 -0.348 -9.166 1.00 97.88 87 THR A N 1
ATOM 654 C CA . THR A 1 87 ? -2.257 -1.384 -8.479 1.00 97.88 87 THR A CA 1
ATOM 655 C C . THR A 1 87 ? -2.369 -2.623 -9.356 1.00 97.88 87 THR A C 1
ATOM 657 O O . THR A 1 87 ? -2.746 -2.529 -10.523 1.00 97.88 87 THR A O 1
ATOM 660 N N . MET A 1 88 ? -2.119 -3.797 -8.778 1.00 97.75 88 MET A N 1
ATOM 661 C CA . MET A 1 88 ? -2.345 -5.088 -9.427 1.00 97.75 88 MET A CA 1
ATOM 662 C C . MET A 1 88 ? -3.161 -6.002 -8.516 1.00 97.75 88 MET A C 1
ATOM 664 O O . MET A 1 88 ? -2.753 -6.313 -7.400 1.00 97.75 88 MET A O 1
ATOM 668 N N . SER A 1 89 ? -4.313 -6.488 -8.986 1.00 98.31 89 SER A N 1
ATOM 669 C CA . SER A 1 89 ? -5.104 -7.434 -8.186 1.00 98.31 89 SER A CA 1
ATOM 670 C C . SER A 1 89 ? -4.384 -8.773 -8.024 1.00 98.31 89 SER A C 1
ATOM 672 O O . SER A 1 89 ? -3.763 -9.282 -8.961 1.00 98.31 89 SER A O 1
ATOM 674 N N . ARG A 1 90 ? -4.579 -9.434 -6.882 1.00 98.00 90 ARG A N 1
ATOM 675 C CA . ARG A 1 90 ? -4.091 -10.803 -6.643 1.00 98.00 90 ARG A CA 1
ATOM 676 C C . ARG A 1 90 ? -4.600 -11.793 -7.690 1.00 98.00 90 ARG A C 1
ATOM 678 O O . ARG A 1 90 ? -3.890 -12.722 -8.064 1.00 98.00 90 ARG A O 1
ATOM 685 N N . SER A 1 91 ? -5.810 -11.574 -8.210 1.00 97.62 91 SER A N 1
ATOM 686 C CA . SER A 1 91 ? -6.385 -12.407 -9.272 1.00 97.62 91 SER A CA 1
ATOM 687 C C . SER A 1 91 ? -5.649 -12.269 -10.613 1.00 97.62 91 SER A C 1
ATOM 689 O O . SER A 1 91 ? -5.568 -13.236 -11.372 1.00 97.62 91 SER A O 1
ATOM 691 N N . ALA A 1 92 ? -5.118 -11.080 -10.911 1.00 97.62 92 ALA A N 1
ATOM 692 C CA . ALA A 1 92 ? -4.298 -10.827 -12.090 1.00 97.62 92 ALA A CA 1
ATOM 693 C C . ALA A 1 92 ? -2.880 -11.367 -11.878 1.00 97.62 92 ALA A C 1
ATOM 695 O O . ALA A 1 92 ? -2.370 -12.079 -12.738 1.00 97.62 92 ALA A O 1
ATOM 696 N N . ALA A 1 93 ? -2.298 -11.131 -10.698 1.00 97.38 93 ALA A N 1
ATOM 697 C CA . ALA A 1 93 ? -0.983 -11.642 -10.315 1.00 97.38 93 ALA A CA 1
ATOM 698 C C . ALA A 1 93 ? -0.903 -13.171 -10.423 1.00 97.38 93 ALA A C 1
ATOM 700 O O . ALA A 1 93 ? 0.041 -13.704 -10.997 1.00 97.38 93 ALA A O 1
ATOM 701 N N . ALA A 1 94 ? -1.949 -13.887 -9.994 1.00 97.31 94 ALA A N 1
ATOM 702 C CA . ALA A 1 94 ? -2.037 -15.344 -10.124 1.00 97.31 94 ALA A CA 1
ATOM 703 C C . ALA A 1 94 ? -1.996 -15.855 -11.580 1.00 97.31 94 ALA A C 1
ATOM 705 O O . ALA A 1 94 ? -1.745 -17.036 -11.811 1.00 97.31 94 ALA A O 1
ATOM 706 N N . ARG A 1 95 ? -2.269 -14.988 -12.562 1.00 97.44 95 ARG A N 1
ATOM 707 C CA . ARG A 1 95 ? -2.232 -15.301 -13.998 1.00 97.44 95 ARG A CA 1
ATOM 708 C C . ARG A 1 95 ? -1.023 -14.688 -14.708 1.00 97.44 95 ARG A C 1
ATOM 710 O O . ARG A 1 95 ? -0.888 -14.902 -15.908 1.00 97.44 95 ARG A O 1
ATOM 717 N N . CYS A 1 96 ? -0.176 -13.945 -13.995 1.00 97.12 96 CYS A N 1
ATOM 718 C CA . CYS A 1 96 ? 0.994 -13.262 -14.533 1.00 97.12 96 CYS A CA 1
ATOM 719 C C . CYS A 1 96 ? 2.249 -14.123 -14.294 1.00 97.12 96 CY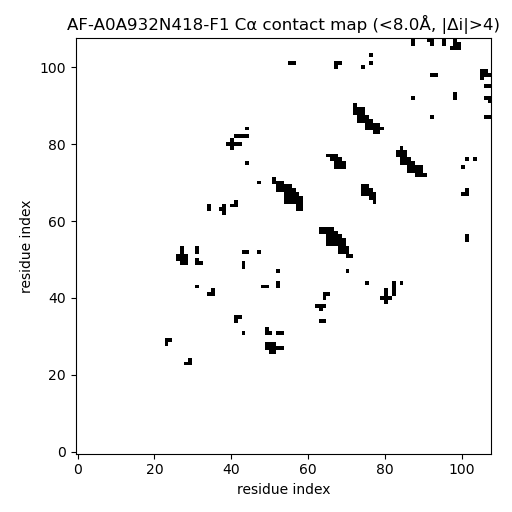S A C 1
ATOM 721 O O . CYS A 1 96 ? 2.684 -14.282 -13.148 1.00 97.12 96 CYS A O 1
ATOM 723 N N . PRO A 1 97 ? 2.824 -14.748 -15.338 1.00 97.38 97 PRO A N 1
ATOM 724 C CA . PRO A 1 97 ? 3.991 -15.606 -15.176 1.00 97.38 97 PRO A CA 1
ATOM 725 C C . PRO A 1 97 ? 5.203 -14.811 -14.687 1.00 97.38 97 PRO A C 1
ATOM 727 O O . PRO A 1 97 ? 5.558 -13.798 -15.278 1.00 97.38 97 PRO A O 1
ATOM 730 N N . GLY A 1 98 ? 5.867 -15.302 -13.640 1.00 97.06 98 GLY A N 1
ATOM 731 C CA . GLY A 1 98 ? 7.060 -14.649 -13.092 1.00 97.06 98 GLY A CA 1
ATOM 732 C C . GLY A 1 98 ? 6.772 -13.430 -12.214 1.00 97.06 98 GLY A C 1
ATOM 733 O O . GLY A 1 98 ? 7.715 -12.729 -11.866 1.00 97.06 98 GLY A O 1
ATOM 734 N N . PHE A 1 99 ? 5.511 -13.204 -11.835 1.00 97.94 99 PHE A N 1
ATOM 735 C CA . PHE A 1 99 ? 5.126 -12.142 -10.912 1.00 97.94 99 PHE A CA 1
ATOM 736 C C . PHE A 1 99 ? 5.905 -12.211 -9.589 1.00 97.94 99 PHE A C 1
ATOM 738 O O . PHE A 1 99 ? 5.933 -13.249 -8.919 1.00 97.94 99 PHE A O 1
ATOM 745 N N . VAL A 1 100 ? 6.478 -11.074 -9.192 1.00 98.00 100 VAL A N 1
ATOM 746 C CA . VAL A 1 100 ? 7.130 -10.850 -7.900 1.00 98.00 100 VAL A CA 1
ATOM 747 C C . VAL A 1 100 ? 6.507 -9.603 -7.246 1.00 98.00 100 VAL A C 1
ATOM 749 O O . VAL A 1 100 ? 6.567 -8.526 -7.840 1.00 98.00 100 VAL A O 1
ATOM 752 N N . PRO A 1 101 ? 5.935 -9.706 -6.026 1.00 97.12 101 PRO A N 1
ATOM 753 C CA . PRO A 1 101 ? 5.272 -8.581 -5.356 1.00 97.12 101 PRO A CA 1
ATOM 754 C C . PRO A 1 101 ? 6.144 -7.332 -5.230 1.00 97.12 101 PRO A C 1
ATOM 756 O O . PRO A 1 101 ? 5.694 -6.240 -5.535 1.00 97.12 101 PRO A O 1
ATOM 759 N N . ASP A 1 102 ? 7.413 -7.493 -4.870 1.00 97.19 102 ASP A N 1
ATOM 760 C CA . ASP A 1 102 ? 8.304 -6.360 -4.601 1.00 97.19 102 ASP A CA 1
ATOM 761 C C . ASP A 1 102 ? 9.157 -5.971 -5.827 1.00 97.19 102 ASP A C 1
ATOM 763 O O . ASP A 1 102 ? 10.265 -5.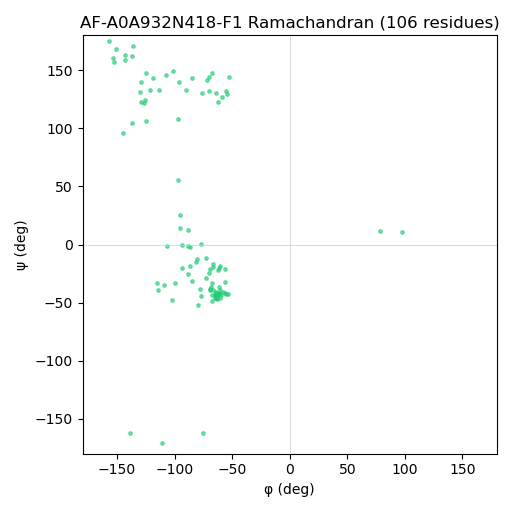449 -5.699 1.00 97.19 102 ASP A O 1
ATOM 767 N N . ASN A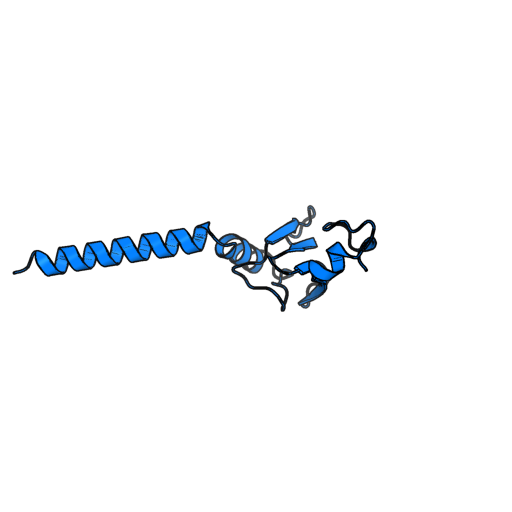 1 103 ? 8.677 -6.275 -7.039 1.00 97.38 103 ASN A N 1
ATOM 768 C CA . ASN A 1 103 ? 9.315 -5.873 -8.290 1.00 97.38 103 ASN A CA 1
ATOM 769 C C . ASN A 1 103 ? 8.270 -5.560 -9.371 1.00 97.38 103 ASN A C 1
ATOM 771 O O . ASN A 1 103 ? 7.819 -6.461 -10.087 1.00 97.38 103 ASN A O 1
ATOM 775 N N . HIS A 1 104 ? 7.929 -4.276 -9.520 1.00 96.62 104 HIS A N 1
ATOM 776 C CA . HIS A 1 104 ? 6.894 -3.835 -10.461 1.00 96.62 104 HIS A CA 1
ATOM 777 C C . HIS A 1 104 ? 7.226 -4.143 -11.935 1.00 96.62 104 HIS A C 1
ATOM 779 O O . HIS A 1 104 ? 6.308 -4.285 -12.737 1.00 96.62 104 HIS A O 1
ATOM 785 N N . ASP A 1 105 ? 8.504 -4.340 -12.291 1.00 97.00 105 ASP A N 1
ATOM 786 C CA . ASP A 1 105 ? 8.910 -4.694 -13.663 1.00 97.00 105 ASP A CA 1
ATOM 787 C C . ASP A 1 105 ? 8.422 -6.098 -14.067 1.00 97.00 105 ASP A C 1
ATOM 789 O O . ASP A 1 105 ? 8.411 -6.455 -15.245 1.00 97.00 105 ASP A O 1
ATOM 793 N N . THR A 1 106 ? 8.037 -6.919 -13.084 1.00 97.62 106 THR A N 1
ATOM 794 C CA . THR A 1 106 ? 7.476 -8.262 -13.299 1.00 97.62 106 THR A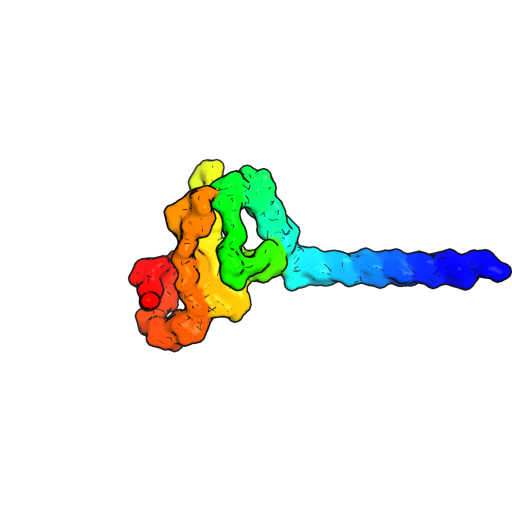 CA 1
ATOM 795 C C . THR A 1 106 ? 5.950 -8.273 -13.357 1.00 97.62 106 THR A C 1
ATOM 797 O O . THR A 1 106 ? 5.350 -9.342 -13.486 1.00 97.62 106 THR A O 1
ATOM 800 N N . TRP A 1 107 ? 5.308 -7.113 -13.210 1.00 96.81 107 TRP A N 1
ATOM 801 C CA . TRP A 1 107 ? 3.856 -7.011 -13.183 1.00 96.81 107 TRP A CA 1
ATOM 802 C C . TRP A 1 107 ? 3.299 -6.919 -14.607 1.00 96.81 107 TRP A C 1
ATOM 804 O O . TRP A 1 107 ? 3.890 -6.306 -15.496 1.00 96.81 107 TRP A O 1
ATOM 814 N N . CYS A 1 108 ? 2.146 -7.556 -14.796 1.00 93.06 108 CYS A N 1
ATOM 815 C CA . CYS A 1 108 ? 1.316 -7.490 -15.991 1.00 93.06 108 CYS A CA 1
ATOM 816 C C . CYS A 1 108 ? 0.173 -6.483 -15.742 1.00 93.06 108 CYS A C 1
ATOM 818 O O . CYS A 1 108 ? -0.288 -5.884 -16.730 1.00 93.06 108 CYS A O 1
#